Protein AF-A0A2G6C8Z7-F1 (afdb_monomer_lite)

Sequence (175 aa):
MLIAITSAIFLSYEQLPNINRTISITPLDKKPVVLNYLRKVSIPDWMNIKLDGNVNQHRWLTDSDGAFYGNNQNGTLTTTIATFGQGIETSYKTGPEYGRARVKIDNQEMIINLSQPLAKEELAYLWPSPDMLIFKHYSAWKWPVKLLIYFSIIFLCLLWFTRKRAVTTLGYTKL

Secondary structure (DSSP, 8-state):
-HHHHHHHHHT-------EEEEEEEEE-SSS-EEEEEEEETTS-GGG--SB-SEEE-TT-EE-TTS-EEE-TTS--EEEEEEESS--EEEEEE-STT--EEEEEETTEEEEEE---SS--EEEEEEPPPHHHHHHHHHHHTHHHHHHHHHHHHHHHHHHHHHHHHHHHHGGGS--

Structure (mmCIF, N/CA/C/O backbone):
data_AF-A0A2G6C8Z7-F1
#
_entry.id   AF-A0A2G6C8Z7-F1
#
loop_
_atom_site.group_PDB
_atom_site.id
_atom_site.type_symbol
_atom_site.label_atom_id
_atom_site.label_alt_id
_atom_site.label_comp_id
_atom_site.label_asym_id
_atom_site.label_entity_id
_atom_site.label_seq_id
_atom_site.pdbx_PDB_ins_code
_atom_site.Cartn_x
_atom_site.Cartn_y
_atom_site.Cartn_z
_atom_site.occupancy
_atom_site.B_iso_or_equiv
_atom_site.auth_seq_id
_atom_site.auth_comp_id
_atom_site.auth_asym_id
_atom_site.auth_atom_id
_atom_site.pdbx_PDB_model_num
ATOM 1 N N . MET A 1 1 ? 26.155 18.900 -42.111 1.00 42.19 1 MET A N 1
ATOM 2 C CA . MET A 1 1 ? 26.302 17.593 -41.424 1.00 42.19 1 MET A CA 1
ATOM 3 C C . MET A 1 1 ? 26.320 17.716 -39.897 1.00 42.19 1 MET A C 1
ATOM 5 O O . MET A 1 1 ? 25.680 16.904 -39.250 1.00 42.19 1 MET A O 1
ATOM 9 N N . LEU A 1 2 ? 26.961 18.742 -39.314 1.00 34.72 2 LEU A N 1
ATOM 10 C CA . LEU A 1 2 ? 27.020 18.957 -37.854 1.00 34.72 2 LEU A CA 1
ATOM 11 C C . LEU A 1 2 ? 25.648 19.227 -37.187 1.00 34.72 2 LEU A C 1
ATOM 13 O O . LEU A 1 2 ? 25.420 18.813 -36.060 1.00 34.72 2 LEU A O 1
ATOM 17 N N . ILE A 1 3 ? 24.718 19.864 -37.910 1.00 41.97 3 ILE A N 1
ATOM 18 C CA . ILE A 1 3 ? 23.381 20.240 -37.405 1.00 41.97 3 ILE A CA 1
ATOM 19 C C . ILE A 1 3 ? 22.459 19.017 -37.228 1.00 41.97 3 ILE A C 1
ATOM 21 O O . ILE A 1 3 ? 21.608 19.011 -36.352 1.00 41.97 3 ILE A O 1
ATOM 25 N N . ALA A 1 4 ? 22.660 17.949 -38.008 1.00 44.47 4 ALA A N 1
ATOM 26 C CA . ALA A 1 4 ? 21.862 16.725 -37.890 1.00 44.47 4 ALA A CA 1
ATOM 27 C C . ALA A 1 4 ? 22.229 15.901 -36.639 1.00 44.47 4 ALA A C 1
ATOM 29 O O . ALA A 1 4 ? 21.393 15.180 -36.096 1.00 44.47 4 ALA A O 1
ATOM 30 N N . ILE A 1 5 ? 23.475 16.027 -36.168 1.00 46.94 5 ILE A N 1
ATOM 31 C CA . ILE A 1 5 ? 23.986 15.299 -35.000 1.00 46.94 5 ILE A CA 1
ATOM 32 C C . ILE A 1 5 ? 23.500 15.969 -33.707 1.00 46.94 5 ILE A C 1
ATOM 34 O O . ILE A 1 5 ? 23.126 15.275 -32.767 1.00 46.94 5 ILE A O 1
ATOM 38 N N . THR A 1 6 ? 23.405 17.303 -33.665 1.00 43.06 6 THR A N 1
ATOM 39 C CA . THR A 1 6 ? 22.893 18.021 -32.486 1.00 43.06 6 THR A CA 1
ATOM 40 C C . THR A 1 6 ? 21.388 17.829 -32.288 1.00 43.06 6 THR A C 1
ATOM 42 O O . THR A 1 6 ? 20.948 17.650 -31.154 1.00 43.06 6 THR A O 1
ATOM 45 N N . SER A 1 7 ? 20.593 17.757 -33.362 1.00 42.94 7 SER A N 1
ATOM 46 C CA . SER A 1 7 ? 19.153 17.462 -33.269 1.00 42.94 7 SER A CA 1
ATOM 47 C C . SER A 1 7 ? 18.843 16.023 -32.835 1.00 42.94 7 SER A C 1
ATOM 49 O O . SER A 1 7 ? 17.833 15.793 -32.175 1.00 42.94 7 SER A O 1
ATOM 51 N N . ALA A 1 8 ? 19.715 15.055 -33.144 1.00 42.81 8 ALA A N 1
ATOM 52 C CA . ALA A 1 8 ? 19.554 13.668 -32.694 1.00 42.81 8 ALA A CA 1
ATOM 53 C C . ALA A 1 8 ? 19.852 13.492 -31.189 1.00 42.81 8 ALA A C 1
ATOM 55 O O . ALA A 1 8 ? 19.234 12.658 -30.526 1.00 42.81 8 ALA A O 1
ATOM 56 N N . ILE A 1 9 ? 20.754 14.311 -30.633 1.00 43.56 9 ILE A N 1
ATOM 57 C CA . ILE A 1 9 ? 21.093 14.301 -29.201 1.00 43.56 9 ILE A CA 1
ATOM 58 C C . ILE A 1 9 ? 19.969 14.943 -28.366 1.00 43.56 9 ILE A C 1
ATOM 60 O O . ILE A 1 9 ? 19.646 14.440 -27.295 1.00 43.56 9 ILE A O 1
ATOM 64 N N . PHE A 1 10 ? 19.306 15.991 -28.873 1.00 38.62 10 PHE A N 1
ATOM 65 C CA . PHE A 1 10 ? 18.198 16.659 -28.167 1.00 38.62 10 PHE A CA 1
ATOM 66 C C . PHE A 1 10 ? 16.872 15.879 -28.166 1.00 38.62 10 PHE A C 1
ATOM 68 O O . PHE A 1 10 ? 16.052 16.078 -27.273 1.00 38.62 10 PHE A O 1
ATOM 75 N N . LEU A 1 11 ? 16.653 14.982 -29.132 1.00 39.91 11 LEU A N 1
ATOM 76 C CA . LEU A 1 11 ? 15.448 14.139 -29.195 1.00 39.91 11 LEU A CA 1
ATOM 77 C C . LEU A 1 11 ? 15.538 12.874 -28.332 1.00 39.91 11 LEU A C 1
ATOM 79 O O . LEU A 1 11 ? 14.545 12.171 -28.170 1.00 39.91 11 LEU A O 1
ATOM 83 N N . SER A 1 12 ? 16.704 12.612 -27.742 1.00 43.34 12 SER A N 1
ATOM 84 C CA . SER A 1 1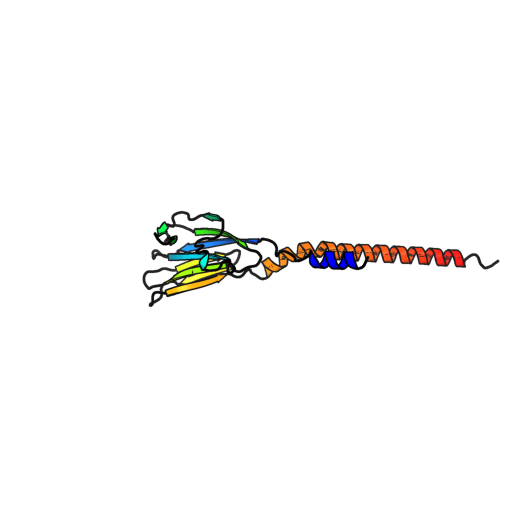2 ? 16.920 11.501 -26.815 1.00 43.34 12 SER A CA 1
ATOM 85 C C . SER A 1 12 ? 16.858 11.989 -25.367 1.00 43.34 12 SER A C 1
ATOM 87 O O . SER A 1 12 ? 17.707 11.640 -24.552 1.00 43.34 12 SER A O 1
ATOM 89 N N . TYR A 1 13 ? 15.851 12.797 -25.018 1.00 42.81 13 TYR A N 1
ATOM 90 C CA . TYR A 1 13 ? 15.357 12.751 -23.642 1.00 42.81 13 TYR A CA 1
ATOM 91 C C . TYR A 1 13 ? 14.808 11.332 -23.493 1.00 42.81 13 TYR A C 1
ATOM 93 O O . TYR A 1 13 ? 13.686 11.062 -23.922 1.00 42.81 13 TYR A O 1
ATOM 101 N N . GLU A 1 14 ? 15.643 10.398 -23.024 1.00 48.81 14 GLU A N 1
ATOM 102 C CA . GLU A 1 14 ? 15.217 9.047 -22.674 1.00 48.81 14 GLU A CA 1
ATOM 103 C C . GLU A 1 14 ? 14.045 9.212 -21.709 1.00 48.81 14 GLU A C 1
ATOM 105 O O . GLU A 1 14 ? 14.220 9.505 -20.526 1.00 48.81 14 GLU A O 1
ATOM 110 N N . GLN A 1 15 ? 12.822 9.112 -22.235 1.00 54.41 15 GLN A N 1
ATOM 111 C CA . GLN A 1 15 ? 11.642 8.992 -21.406 1.00 54.41 15 GLN A CA 1
ATOM 112 C C . GLN A 1 15 ? 11.897 7.749 -20.575 1.00 54.41 15 GLN A C 1
ATOM 114 O O . GLN A 1 15 ? 11.962 6.644 -21.122 1.00 54.41 15 GLN A O 1
ATOM 119 N N . LEU A 1 16 ? 12.112 7.957 -19.271 1.00 59.50 16 LEU A N 1
ATOM 120 C CA . LEU A 1 16 ? 12.269 6.865 -18.325 1.00 59.50 16 LEU A CA 1
ATOM 121 C C . LEU A 1 16 ? 11.154 5.871 -18.630 1.00 59.50 16 LEU A C 1
ATOM 123 O O . LEU A 1 16 ? 9.999 6.279 -18.759 1.00 59.50 16 LEU A O 1
ATOM 127 N N . PRO A 1 17 ? 11.471 4.597 -18.863 1.00 66.00 17 PRO A N 1
ATOM 128 C CA . PRO A 1 17 ? 10.480 3.679 -19.376 1.00 66.00 17 PRO A CA 1
ATOM 129 C C . PRO A 1 17 ? 9.343 3.541 -18.363 1.00 66.00 17 PRO A C 1
ATOM 131 O O . PRO A 1 17 ? 9.591 3.429 -17.166 1.00 66.00 17 PRO A O 1
ATOM 134 N N . ASN A 1 18 ? 8.095 3.506 -18.835 1.00 77.12 18 ASN A N 1
ATOM 135 C CA . ASN A 1 18 ? 6.955 3.274 -17.950 1.00 77.12 18 ASN A CA 1
ATOM 136 C C . ASN A 1 18 ? 7.077 1.884 -17.296 1.00 77.12 18 ASN A C 1
ATOM 138 O O . ASN A 1 18 ? 7.224 0.880 -18.002 1.00 77.12 18 ASN A O 1
ATOM 142 N N . ILE A 1 19 ? 7.062 1.816 -15.969 1.00 82.12 19 ILE A N 1
ATOM 143 C CA . ILE A 1 19 ? 7.145 0.600 -15.159 1.00 82.12 19 ILE A CA 1
ATOM 144 C C . ILE A 1 19 ? 5.826 0.472 -14.403 1.00 82.12 19 ILE A C 1
ATOM 146 O O . ILE A 1 19 ? 5.508 1.288 -13.542 1.00 82.12 19 ILE A O 1
ATOM 150 N N . ASN A 1 20 ? 5.065 -0.576 -14.703 1.00 87.38 20 ASN A N 1
ATOM 151 C CA . ASN A 1 20 ? 3.871 -0.903 -13.935 1.00 87.38 20 ASN A CA 1
ATOM 152 C C . ASN A 1 20 ? 4.300 -1.577 -12.632 1.00 87.38 20 ASN A C 1
ATOM 154 O O . ASN A 1 20 ? 4.843 -2.682 -12.661 1.00 87.38 20 ASN A O 1
ATOM 158 N N . ARG A 1 21 ? 4.058 -0.910 -11.505 1.00 88.25 21 ARG A N 1
ATOM 159 C CA . ARG A 1 21 ? 4.365 -1.407 -10.162 1.00 88.25 21 ARG A CA 1
ATOM 160 C C . ARG A 1 21 ? 3.079 -1.819 -9.476 1.00 88.25 21 ARG A C 1
ATOM 162 O O . ARG A 1 21 ? 2.117 -1.051 -9.452 1.00 88.25 21 ARG A O 1
ATOM 169 N N . THR A 1 22 ? 3.061 -3.031 -8.935 1.00 91.00 22 THR A N 1
ATOM 170 C CA . THR A 1 22 ? 1.889 -3.556 -8.225 1.00 91.00 22 THR A CA 1
ATOM 171 C C . THR A 1 22 ? 2.113 -3.420 -6.729 1.00 91.00 22 THR A C 1
ATOM 173 O O . THR A 1 22 ? 3.096 -3.942 -6.202 1.00 91.00 22 THR A O 1
ATOM 176 N N . ILE A 1 23 ? 1.200 -2.723 -6.058 1.00 92.88 23 ILE A N 1
ATOM 177 C CA . ILE A 1 23 ? 1.191 -2.536 -4.609 1.00 92.88 23 ILE A CA 1
ATOM 178 C C . ILE A 1 23 ? 0.013 -3.302 -4.035 1.00 92.88 23 ILE A C 1
ATOM 180 O O . ILE A 1 23 ? -1.111 -3.175 -4.514 1.00 92.88 23 ILE A O 1
ATOM 184 N N . SER A 1 24 ? 0.272 -4.067 -2.984 1.00 94.31 24 SER A N 1
ATOM 185 C CA . SER A 1 24 ? -0.726 -4.826 -2.246 1.00 94.31 24 SER A CA 1
ATOM 186 C C . SER A 1 24 ? -0.689 -4.429 -0.777 1.00 94.31 24 SER A C 1
ATOM 188 O O . SER A 1 24 ? 0.343 -4.558 -0.123 1.00 94.31 24 SER A O 1
ATOM 190 N N . ILE A 1 25 ? -1.822 -3.985 -0.246 1.00 95.12 25 ILE A N 1
ATOM 191 C CA . ILE A 1 25 ? -2.011 -3.627 1.158 1.00 95.12 25 ILE A CA 1
ATOM 192 C C . ILE A 1 25 ? -2.947 -4.654 1.786 1.00 95.12 25 ILE A C 1
ATOM 194 O O . ILE A 1 25 ? -4.091 -4.823 1.366 1.00 95.12 25 ILE A O 1
ATOM 198 N N . THR A 1 26 ? -2.452 -5.364 2.793 1.00 95.44 26 THR A N 1
ATOM 199 C CA . THR A 1 26 ? -3.189 -6.414 3.503 1.00 95.44 26 THR A CA 1
ATOM 200 C C . THR A 1 26 ? -3.247 -6.075 4.989 1.00 95.44 26 THR A C 1
ATOM 202 O O . THR A 1 26 ? -2.193 -6.032 5.629 1.00 95.44 26 THR A O 1
ATOM 205 N N . PRO A 1 27 ? -4.432 -5.855 5.577 1.00 95.44 27 PRO A N 1
ATOM 206 C CA . PRO A 1 27 ? -4.552 -5.679 7.015 1.00 95.44 27 PRO A CA 1
ATOM 207 C C . PRO A 1 27 ? -4.252 -7.013 7.704 1.00 95.44 27 PRO A C 1
ATOM 209 O O . PRO A 1 27 ? -4.734 -8.064 7.277 1.00 95.44 27 PRO A O 1
ATOM 212 N N . LEU A 1 28 ? -3.436 -6.989 8.754 1.00 96.00 28 LEU A N 1
ATOM 213 C CA . LEU A 1 28 ? -3.002 -8.210 9.444 1.00 96.00 28 LEU A CA 1
ATOM 214 C C . LEU A 1 28 ? -3.884 -8.550 10.646 1.00 96.00 28 LEU A C 1
ATOM 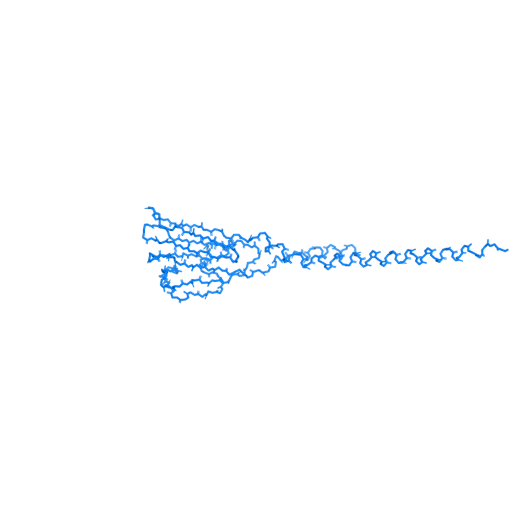216 O O . LEU A 1 28 ? -4.050 -9.719 10.995 1.00 96.00 28 LEU A O 1
ATOM 220 N N . ASP A 1 29 ? -4.471 -7.530 11.265 1.00 93.38 29 ASP A N 1
ATOM 221 C CA . ASP A 1 29 ? -5.199 -7.651 12.521 1.00 93.38 29 ASP A CA 1
ATOM 222 C C . ASP A 1 29 ? -6.714 -7.463 12.318 1.00 93.38 29 ASP A C 1
ATOM 224 O O . ASP A 1 29 ? -7.184 -7.030 11.264 1.00 93.38 29 ASP A O 1
ATOM 228 N N . LYS A 1 30 ? -7.499 -7.781 13.356 1.00 93.81 30 LYS A N 1
ATOM 229 C CA . LYS A 1 30 ? -8.943 -7.477 13.384 1.00 93.81 30 LYS A CA 1
ATOM 230 C C . LYS A 1 30 ? -9.224 -5.976 13.502 1.00 93.81 30 LYS A C 1
ATOM 232 O O . LYS A 1 30 ? -10.316 -5.532 13.160 1.00 93.81 30 LYS A O 1
ATOM 237 N N . LYS A 1 31 ? -8.257 -5.214 14.022 1.00 95.25 31 LYS A N 1
ATOM 238 C CA . LYS A 1 31 ? -8.329 -3.754 14.086 1.00 95.25 31 LYS A CA 1
ATOM 239 C C . LYS A 1 31 ? -8.337 -3.168 12.667 1.00 95.25 31 LYS A C 1
ATOM 241 O O . LYS A 1 31 ? -7.647 -3.711 11.800 1.00 95.25 31 LYS A O 1
ATOM 246 N N . PRO A 1 32 ? -9.092 -2.086 12.423 1.00 93.94 32 PRO A N 1
ATOM 247 C CA . PRO A 1 32 ? -9.151 -1.460 11.113 1.00 93.94 32 PRO A CA 1
ATOM 248 C C . PRO A 1 32 ? -7.794 -0.884 10.693 1.00 93.94 32 PRO A C 1
ATOM 250 O O . PRO A 1 32 ? -6.968 -0.486 11.514 1.00 93.94 32 PRO A O 1
ATOM 253 N N . VAL A 1 33 ? -7.597 -0.814 9.386 1.00 95.62 33 VAL A N 1
ATOM 254 C CA . VAL A 1 33 ? -6.546 -0.066 8.700 1.00 95.62 33 VAL A CA 1
ATOM 255 C C . VAL A 1 33 ? -7.255 0.951 7.822 1.00 95.62 33 VAL A C 1
ATOM 257 O O . VAL A 1 33 ? -8.159 0.570 7.081 1.00 95.62 33 VAL A O 1
ATOM 260 N N . VAL A 1 34 ? -6.849 2.219 7.899 1.00 94.88 34 VAL A N 1
ATOM 261 C CA . VAL A 1 34 ? -7.391 3.294 7.058 1.00 94.88 34 VAL A CA 1
ATOM 262 C C . VAL A 1 34 ? -6.274 3.865 6.198 1.00 94.88 34 VAL A C 1
ATOM 264 O O . VAL A 1 34 ? -5.280 4.372 6.714 1.00 94.88 34 VAL A O 1
ATOM 267 N N . LEU A 1 35 ? -6.454 3.771 4.887 1.00 94.44 35 LEU A N 1
ATOM 268 C CA . LEU A 1 35 ? -5.601 4.324 3.849 1.00 94.44 35 LEU A CA 1
ATOM 269 C C . LEU A 1 35 ? -6.253 5.601 3.309 1.00 94.44 35 LEU A C 1
ATOM 271 O O . LEU A 1 35 ? -7.310 5.552 2.680 1.00 94.44 35 LEU A O 1
ATOM 275 N N . ASN A 1 36 ? -5.606 6.740 3.527 1.00 93.25 36 ASN A N 1
ATOM 276 C CA . ASN A 1 36 ? -6.061 8.028 3.016 1.00 93.25 36 ASN A CA 1
ATOM 277 C C . ASN A 1 36 ? -5.763 8.162 1.525 1.00 93.25 36 ASN A C 1
ATOM 279 O O . ASN A 1 36 ? -6.631 8.576 0.761 1.00 93.25 36 ASN A O 1
ATOM 283 N N . TYR A 1 37 ? -4.540 7.826 1.110 1.00 92.50 37 TYR A N 1
ATOM 284 C CA . TYR A 1 37 ? -4.182 7.823 -0.300 1.00 92.50 37 TYR A CA 1
ATOM 285 C C . TYR A 1 37 ? -3.021 6.885 -0.633 1.00 92.50 37 TYR A C 1
ATOM 287 O O . TYR A 1 37 ? -2.194 6.558 0.219 1.00 92.50 37 TYR A O 1
ATOM 295 N N . LEU A 1 38 ? -2.952 6.487 -1.901 1.00 92.12 38 LEU A N 1
ATOM 296 C CA . LEU A 1 38 ? -1.869 5.752 -2.535 1.00 92.12 38 LEU A CA 1
ATOM 297 C C . LEU A 1 38 ? -1.691 6.300 -3.954 1.00 92.12 38 LEU A C 1
ATOM 299 O O . LEU A 1 38 ? -2.572 6.154 -4.803 1.00 92.12 38 LEU A O 1
ATOM 303 N N . ARG A 1 39 ? -0.550 6.941 -4.211 1.00 91.56 39 ARG A N 1
ATOM 304 C CA . ARG A 1 39 ? -0.296 7.660 -5.470 1.00 91.56 39 ARG A CA 1
ATOM 305 C C . ARG A 1 39 ? 1.191 7.756 -5.797 1.00 91.56 39 ARG A C 1
ATOM 307 O O . ARG A 1 39 ? 2.041 7.511 -4.946 1.00 91.56 39 ARG A O 1
ATOM 314 N N . LYS A 1 40 ? 1.535 8.149 -7.025 1.00 90.44 40 LYS A N 1
ATOM 315 C CA . LYS A 1 40 ? 2.912 8.558 -7.358 1.00 90.44 40 LYS A CA 1
ATOM 316 C C . LYS A 1 40 ? 3.338 9.779 -6.540 1.00 90.44 40 LYS A C 1
ATOM 318 O O . LYS A 1 40 ? 2.565 10.720 -6.407 1.00 90.44 40 LYS A O 1
ATOM 323 N N . VAL A 1 41 ? 4.607 9.827 -6.132 1.00 87.50 41 VAL A N 1
ATOM 324 C CA . VAL A 1 41 ? 5.206 10.994 -5.442 1.00 87.50 41 VAL A CA 1
ATOM 325 C C . VAL A 1 41 ? 5.148 12.276 -6.291 1.00 87.50 41 VAL A C 1
ATOM 327 O O . VAL A 1 41 ? 5.158 13.380 -5.764 1.00 87.50 41 VAL A O 1
ATOM 330 N N . SER A 1 42 ? 5.072 12.153 -7.618 1.00 85.31 42 SER A N 1
ATOM 331 C CA . SER A 1 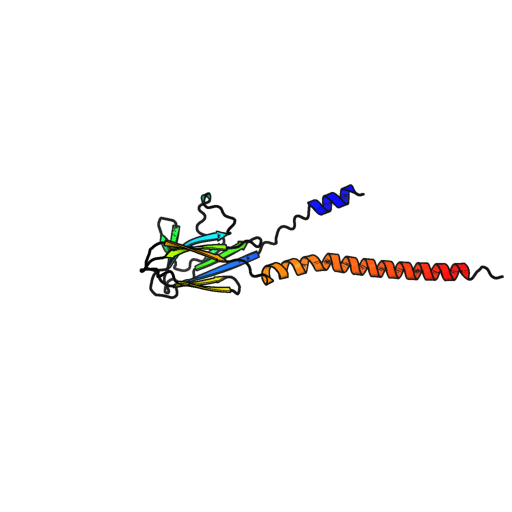42 ? 4.968 13.297 -8.533 1.00 85.31 42 SER A CA 1
ATOM 332 C C . SER A 1 42 ? 3.582 13.943 -8.588 1.00 85.31 42 SER A C 1
ATOM 334 O O . SER A 1 42 ? 3.437 14.979 -9.233 1.00 85.31 42 SER A O 1
ATOM 336 N N . ILE A 1 43 ? 2.564 13.338 -7.967 1.00 85.25 43 ILE A N 1
ATOM 337 C CA . ILE A 1 43 ? 1.204 13.876 -7.940 1.00 85.25 43 ILE A CA 1
ATOM 338 C C . ILE A 1 43 ? 1.101 14.888 -6.790 1.00 85.25 43 ILE A C 1
ATOM 340 O O . ILE A 1 43 ? 1.085 14.472 -5.633 1.00 85.25 43 ILE A O 1
ATOM 344 N N . PRO A 1 44 ? 1.005 16.202 -7.067 1.00 82.56 44 PRO A N 1
ATOM 345 C CA . PRO A 1 44 ? 0.767 17.207 -6.038 1.00 82.56 44 PRO A CA 1
ATOM 346 C C . PRO A 1 44 ? -0.586 17.060 -5.328 1.00 82.56 44 PRO A C 1
ATOM 348 O O . PRO A 1 44 ? -1.579 16.619 -5.910 1.00 82.56 44 PRO A O 1
ATOM 351 N N . ASP A 1 45 ? -0.637 17.541 -4.083 1.00 82.50 45 ASP A N 1
ATOM 352 C CA . ASP A 1 45 ? -1.800 17.441 -3.191 1.00 82.50 45 ASP A CA 1
ATOM 353 C C . ASP A 1 45 ? -3.086 18.057 -3.732 1.00 82.50 45 ASP A C 1
ATOM 355 O O . ASP A 1 45 ? -4.165 17.498 -3.536 1.00 82.50 45 ASP A O 1
ATOM 359 N N . TRP A 1 46 ? -2.989 19.168 -4.464 1.00 82.38 46 TRP A N 1
ATOM 360 C CA . TRP A 1 46 ? -4.156 19.872 -5.003 1.00 82.38 46 TRP A CA 1
ATOM 361 C C . TRP A 1 46 ? -4.938 19.057 -6.042 1.00 82.38 46 TRP A C 1
ATOM 363 O O . TRP A 1 46 ? -6.099 19.368 -6.297 1.00 82.38 46 TRP A O 1
ATOM 373 N N . MET A 1 47 ? -4.350 18.000 -6.620 1.00 85.56 47 MET A N 1
ATOM 374 C CA . MET A 1 47 ? -5.083 17.086 -7.504 1.00 85.56 47 MET A CA 1
ATOM 375 C C . MET A 1 47 ? -6.023 16.140 -6.746 1.00 85.56 47 MET A C 1
ATOM 377 O O . MET A 1 47 ? -6.849 15.487 -7.377 1.00 85.56 47 MET A O 1
ATOM 381 N N . ASN A 1 48 ? -5.903 16.050 -5.414 1.00 83.25 48 ASN A N 1
ATOM 382 C CA . ASN A 1 48 ? -6.755 15.242 -4.535 1.00 83.25 48 ASN A CA 1
ATOM 383 C C . ASN A 1 48 ? -6.943 13.779 -4.999 1.00 83.25 48 ASN A C 1
ATOM 385 O O . ASN A 1 48 ? -7.989 13.164 -4.786 1.00 83.25 48 ASN A O 1
ATOM 389 N N . ILE A 1 49 ? -5.923 13.205 -5.645 1.00 84.69 49 ILE A N 1
ATOM 390 C CA . ILE A 1 49 ? -5.944 11.806 -6.080 1.00 84.69 49 ILE A CA 1
ATOM 391 C C . ILE A 1 49 ? -5.737 10.923 -4.850 1.00 84.69 49 ILE A C 1
ATOM 393 O O . ILE A 1 49 ? -4.651 10.905 -4.269 1.00 84.69 49 ILE A O 1
ATOM 397 N N . LYS A 1 50 ? -6.792 10.197 -4.462 1.00 87.12 50 LYS A N 1
ATOM 398 C CA . LYS A 1 50 ? -6.766 9.250 -3.338 1.00 87.12 50 LYS A CA 1
ATOM 399 C C . LYS A 1 50 ? -6.156 7.916 -3.743 1.00 87.12 50 LYS A C 1
ATOM 401 O O . LYS A 1 50 ? -5.247 7.445 -3.081 1.00 87.12 50 LYS A O 1
ATOM 406 N N . LEU A 1 51 ? -6.597 7.319 -4.845 1.00 87.75 51 LEU A N 1
ATOM 407 C CA . LEU A 1 51 ? -5.971 6.120 -5.397 1.00 87.75 51 LEU A CA 1
ATOM 408 C C . LEU A 1 51 ? -5.587 6.362 -6.846 1.00 87.75 51 LEU A C 1
ATOM 410 O O . LEU A 1 51 ? -6.420 6.736 -7.667 1.00 87.75 51 LEU A O 1
ATOM 414 N N . ASP A 1 52 ? -4.319 6.129 -7.137 1.00 87.19 52 ASP A N 1
ATOM 415 C CA . ASP A 1 52 ? -3.780 6.149 -8.485 1.00 87.19 52 ASP A CA 1
ATOM 416 C C . ASP A 1 52 ? -3.705 4.723 -9.050 1.00 87.19 52 ASP A C 1
ATOM 418 O O . ASP A 1 52 ? -3.535 3.743 -8.312 1.00 87.19 52 ASP A O 1
ATOM 422 N N . GLY A 1 53 ? -3.798 4.616 -10.373 1.00 87.50 53 GLY A N 1
ATOM 423 C CA . GLY A 1 53 ? -3.710 3.353 -11.100 1.00 87.50 53 GLY A CA 1
ATOM 424 C C . GLY A 1 53 ? -4.996 2.523 -11.144 1.00 87.50 53 GLY A C 1
ATOM 425 O O . GLY A 1 53 ? -6.099 2.998 -10.884 1.00 87.50 53 GLY A O 1
ATOM 426 N N . ASN A 1 54 ? -4.843 1.259 -11.545 1.00 89.25 54 ASN A N 1
ATOM 427 C CA . ASN A 1 54 ? -5.948 0.304 -11.627 1.00 89.25 54 ASN A CA 1
ATOM 428 C C . ASN A 1 54 ? -6.101 -0.435 -10.293 1.00 89.25 54 ASN A C 1
ATOM 430 O O . ASN A 1 54 ? -5.205 -1.189 -9.902 1.00 89.25 54 ASN A O 1
ATOM 434 N N . VAL A 1 55 ? -7.229 -0.216 -9.618 1.00 89.38 55 VAL A N 1
ATOM 435 C CA . VAL A 1 55 ? -7.484 -0.662 -8.246 1.00 89.38 55 VAL A CA 1
ATOM 436 C C . VAL A 1 55 ? -8.391 -1.889 -8.222 1.00 89.38 55 VAL A C 1
ATOM 438 O O . VAL A 1 55 ? -9.486 -1.895 -8.778 1.00 89.38 55 VAL A O 1
ATOM 441 N N . ASN A 1 56 ? -7.974 -2.899 -7.466 1.00 91.56 56 ASN A N 1
ATOM 442 C CA . ASN A 1 56 ? -8.811 -3.985 -6.987 1.00 91.56 56 ASN A CA 1
ATOM 443 C C . ASN A 1 56 ? -8.940 -3.886 -5.463 1.00 91.56 56 ASN A C 1
ATOM 445 O O . ASN A 1 56 ? -8.034 -4.259 -4.716 1.00 91.56 56 ASN A O 1
ATOM 449 N N . GLN A 1 57 ? -10.082 -3.372 -5.013 1.00 88.31 57 GLN A N 1
ATOM 450 C CA . GLN A 1 57 ? -10.357 -3.105 -3.600 1.00 88.31 57 GLN A CA 1
ATOM 451 C C . GLN A 1 57 ? -10.906 -4.303 -2.818 1.00 88.31 57 GLN A C 1
ATOM 453 O O . GLN A 1 57 ? -11.034 -4.234 -1.600 1.00 88.31 57 GLN A O 1
ATOM 458 N N . HIS A 1 58 ? -11.205 -5.421 -3.481 1.00 87.88 58 HIS A N 1
ATOM 459 C CA . HIS A 1 58 ? -11.809 -6.594 -2.851 1.00 87.88 58 HIS A CA 1
ATOM 460 C C . HIS A 1 58 ? -13.050 -6.229 -2.006 1.00 87.88 58 HIS A C 1
ATOM 462 O O . HIS A 1 58 ? -14.047 -5.780 -2.566 1.00 87.88 58 HIS A O 1
ATOM 468 N N . ARG A 1 59 ? -13.006 -6.405 -0.677 1.00 91.19 59 ARG A N 1
ATOM 469 C CA . ARG A 1 59 ? -14.083 -6.020 0.254 1.00 91.19 59 ARG A CA 1
ATOM 470 C C . ARG A 1 59 ? -13.736 -4.791 1.095 1.00 91.19 59 ARG A C 1
ATOM 472 O O . ARG A 1 59 ? -14.376 -4.574 2.121 1.00 91.19 59 ARG A O 1
ATOM 479 N N . TRP A 1 60 ? -12.699 -4.042 0.735 1.00 93.44 60 TRP A N 1
ATOM 480 C CA . TRP A 1 60 ? -12.412 -2.771 1.389 1.00 93.44 60 TRP A CA 1
ATOM 481 C C . TRP A 1 60 ? -13.558 -1.797 1.142 1.00 93.44 60 TRP A C 1
ATOM 483 O O . TRP A 1 60 ? -14.183 -1.803 0.080 1.00 93.44 60 TRP A O 1
ATOM 493 N N . LEU A 1 61 ? -13.837 -0.992 2.154 1.00 92.19 61 LEU A N 1
ATOM 494 C CA . LEU A 1 61 ? -14.892 0.004 2.127 1.00 92.19 61 LEU A CA 1
ATOM 495 C C . LEU A 1 61 ? -14.273 1.385 1.924 1.00 92.19 61 LEU A C 1
ATOM 497 O O . LEU A 1 61 ? -13.098 1.600 2.223 1.00 92.19 61 LEU A O 1
ATOM 501 N N . THR A 1 62 ? -15.073 2.314 1.418 1.00 91.62 62 THR A N 1
ATOM 502 C CA . THR A 1 62 ? -14.669 3.703 1.202 1.00 91.62 62 THR A CA 1
ATOM 503 C C . THR A 1 62 ? -15.551 4.606 2.052 1.00 91.62 62 THR A C 1
ATOM 505 O O . THR A 1 62 ? -16.767 4.420 2.093 1.00 91.62 62 THR A O 1
ATOM 508 N N . ASP A 1 63 ? -14.935 5.540 2.768 1.00 88.56 63 ASP A N 1
ATOM 509 C CA . ASP A 1 63 ? -15.626 6.539 3.586 1.00 88.56 63 ASP A CA 1
ATOM 510 C C . ASP A 1 63 ? -16.105 7.736 2.737 1.00 88.56 63 ASP A C 1
ATOM 512 O O . ASP A 1 63 ? -15.730 7.860 1.566 1.00 88.56 63 ASP A O 1
ATOM 516 N N . SER A 1 64 ? -16.895 8.646 3.316 1.00 84.69 64 SER A N 1
ATOM 517 C CA . SER A 1 64 ? -17.382 9.867 2.650 1.00 84.69 64 SER A CA 1
ATOM 518 C C . SER A 1 64 ? -16.257 10.742 2.097 1.00 84.69 64 SER A C 1
ATOM 520 O O . SER A 1 64 ? -16.425 11.390 1.067 1.00 84.69 64 SER A O 1
ATOM 522 N N . ASP A 1 65 ? -15.095 10.712 2.749 1.00 82.75 65 ASP A N 1
ATOM 523 C CA . ASP A 1 65 ? -13.909 11.487 2.369 1.00 82.75 65 ASP A CA 1
ATOM 524 C C . ASP A 1 65 ? -13.038 10.778 1.311 1.00 82.75 65 ASP A C 1
ATOM 526 O O . ASP A 1 65 ? -11.957 11.258 0.946 1.00 82.75 65 ASP A O 1
ATOM 530 N N . GLY A 1 66 ? -13.474 9.609 0.827 1.00 84.25 66 GLY A N 1
ATOM 531 C CA . GLY A 1 66 ? -12.741 8.803 -0.150 1.00 84.25 66 GLY A CA 1
ATOM 532 C C . GLY A 1 66 ? -11.587 7.985 0.439 1.00 84.25 66 GLY A C 1
ATOM 533 O O . GLY A 1 66 ? -10.795 7.430 -0.320 1.00 84.25 66 GLY A O 1
ATOM 534 N N . ALA A 1 67 ? -11.469 7.912 1.769 1.00 89.81 67 ALA A N 1
ATOM 535 C CA . ALA A 1 67 ? -10.487 7.069 2.446 1.00 89.81 67 ALA A CA 1
ATOM 536 C C . ALA A 1 67 ? -10.921 5.598 2.420 1.00 89.81 67 ALA A C 1
ATOM 538 O O . ALA A 1 67 ? -12.099 5.283 2.586 1.00 89.81 67 ALA A O 1
ATOM 539 N N . PHE A 1 68 ? -9.966 4.692 2.243 1.00 92.75 68 PHE A N 1
ATOM 540 C CA . PHE A 1 68 ? -10.213 3.256 2.164 1.00 92.75 68 PHE A CA 1
ATOM 541 C C . PHE A 1 68 ? -9.974 2.616 3.517 1.00 92.75 68 PHE A C 1
ATOM 543 O O . PHE A 1 68 ? -8.926 2.829 4.118 1.00 92.75 68 PHE A O 1
ATOM 550 N N . TYR A 1 69 ? -10.904 1.792 3.981 1.00 93.31 69 TYR A N 1
ATOM 551 C CA . TYR A 1 69 ? -10.753 1.090 5.243 1.00 93.31 69 TYR A CA 1
ATOM 552 C C . TYR A 1 69 ? -11.083 -0.393 5.134 1.00 93.31 69 TYR A C 1
ATOM 554 O O . TYR A 1 69 ? -11.977 -0.823 4.403 1.00 93.31 69 TYR A O 1
ATOM 562 N N . GLY A 1 70 ? -10.324 -1.191 5.875 1.00 93.56 70 GLY A N 1
ATOM 563 C CA . GLY A 1 70 ?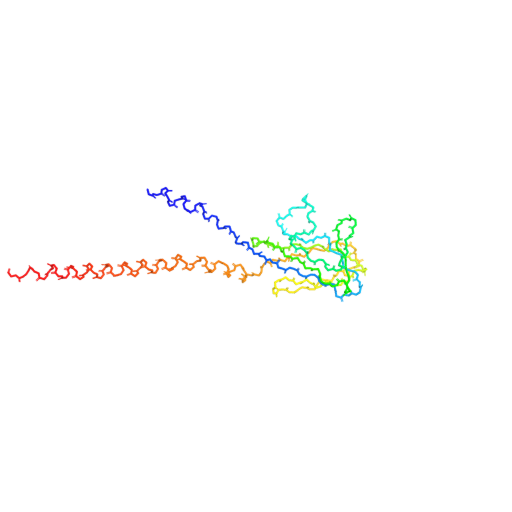 -10.471 -2.637 5.909 1.00 93.56 70 GLY A CA 1
ATOM 564 C C . GLY A 1 70 ? -9.739 -3.246 7.095 1.00 93.56 70 GLY A C 1
ATOM 565 O O . GLY A 1 70 ? -8.862 -2.634 7.698 1.00 93.56 70 GLY A O 1
ATOM 566 N N . ASN A 1 71 ? -10.105 -4.468 7.441 1.00 94.06 71 ASN A N 1
ATOM 567 C CA . ASN A 1 71 ? -9.425 -5.306 8.417 1.00 94.06 71 ASN A CA 1
ATOM 568 C C . ASN A 1 71 ? -9.046 -6.646 7.766 1.00 94.06 71 ASN A C 1
ATOM 570 O O . ASN A 1 71 ? -9.216 -6.847 6.560 1.00 94.06 71 ASN A O 1
ATOM 574 N N . ASN A 1 72 ? -8.513 -7.577 8.556 1.00 92.81 72 ASN A N 1
ATOM 575 C CA . ASN A 1 72 ? -8.049 -8.867 8.045 1.00 92.81 72 ASN A CA 1
ATOM 576 C C . ASN A 1 72 ? -9.134 -9.734 7.368 1.00 92.81 72 ASN A C 1
ATOM 578 O O . ASN A 1 72 ? -8.793 -10.691 6.676 1.00 92.81 72 ASN A O 1
ATOM 582 N N . GLN A 1 73 ? -10.422 -9.409 7.513 1.00 92.75 73 GLN A N 1
ATOM 583 C CA . GLN A 1 73 ? -11.532 -10.090 6.836 1.00 92.75 73 GLN A CA 1
ATOM 584 C C . GLN A 1 73 ? -11.850 -9.493 5.457 1.00 92.75 73 GLN A C 1
ATOM 586 O O . GLN A 1 73 ? -12.500 -10.150 4.639 1.00 92.75 73 GLN A O 1
ATOM 591 N N . ASN A 1 74 ? -11.407 -8.262 5.178 1.00 92.75 74 ASN A N 1
ATOM 592 C CA . ASN A 1 74 ? -11.695 -7.566 3.920 1.00 92.75 74 ASN A CA 1
ATOM 593 C C . ASN A 1 74 ? -10.768 -7.991 2.765 1.00 92.75 74 ASN A C 1
ATOM 595 O O . ASN A 1 74 ? -11.029 -7.657 1.607 1.00 92.75 74 ASN A O 1
ATOM 599 N N . GLY A 1 75 ? -9.712 -8.751 3.065 1.00 91.75 75 GLY A N 1
ATOM 600 C CA . GLY A 1 75 ? -8.719 -9.197 2.093 1.00 91.75 75 GLY A CA 1
ATOM 601 C C . GLY A 1 75 ? -7.708 -8.107 1.729 1.00 91.75 75 GLY A C 1
ATOM 602 O O . GLY A 1 75 ? -7.466 -7.166 2.485 1.00 91.75 75 GLY A O 1
ATOM 603 N N . THR A 1 76 ? -7.089 -8.253 0.560 1.00 93.81 76 THR A N 1
ATOM 604 C CA . THR A 1 76 ? -5.980 -7.404 0.111 1.00 93.81 76 THR A CA 1
ATOM 605 C C . THR A 1 76 ? -6.459 -6.353 -0.886 1.00 93.81 76 THR A C 1
ATOM 607 O O . THR A 1 76 ? -7.009 -6.697 -1.932 1.00 93.81 76 THR A O 1
ATOM 610 N N . LEU A 1 77 ? -6.181 -5.083 -0.595 1.00 94.00 77 LEU A N 1
ATOM 611 C CA . LEU A 1 77 ? -6.295 -3.987 -1.552 1.00 94.00 77 LEU A CA 1
ATOM 612 C C . LEU A 1 77 ? -5.083 -4.036 -2.479 1.00 94.00 77 LEU A C 1
ATOM 614 O O . LEU A 1 77 ? -3.949 -3.969 -2.013 1.00 94.00 77 LEU A O 1
ATOM 618 N N . THR A 1 78 ? -5.304 -4.164 -3.782 1.00 93.69 78 THR A N 1
ATOM 619 C CA . THR A 1 78 ? -4.221 -4.189 -4.773 1.00 93.69 78 THR A CA 1
ATOM 620 C C . THR A 1 78 ? -4.398 -3.053 -5.761 1.00 93.69 78 THR A C 1
ATOM 622 O O . THR A 1 78 ? -5.499 -2.839 -6.253 1.00 93.69 78 THR A O 1
ATOM 625 N N . THR A 1 79 ? -3.327 -2.342 -6.090 1.00 92.50 79 THR A N 1
ATOM 626 C CA . THR A 1 79 ? -3.325 -1.354 -7.172 1.00 92.50 79 THR A CA 1
ATOM 627 C C . THR A 1 79 ? -2.107 -1.529 -8.061 1.00 92.50 79 THR A C 1
ATOM 629 O O . THR A 1 79 ? -1.028 -1.896 -7.594 1.00 92.50 79 THR A O 1
ATOM 632 N N . THR A 1 80 ? -2.284 -1.291 -9.357 1.00 92.25 80 THR A N 1
ATOM 633 C CA . THR A 1 80 ? -1.187 -1.252 -10.327 1.00 92.25 80 THR A CA 1
ATOM 634 C C . THR A 1 80 ? -0.999 0.171 -10.821 1.00 92.25 80 THR A C 1
ATOM 636 O O . THR A 1 80 ? -1.877 0.715 -11.493 1.00 92.25 80 THR A O 1
ATOM 639 N N . ILE A 1 81 ? 0.163 0.750 -10.524 1.00 90.31 81 ILE A N 1
ATOM 640 C CA . ILE A 1 81 ? 0.514 2.123 -10.885 1.00 90.31 81 ILE A CA 1
ATOM 641 C C . ILE A 1 81 ? 1.629 2.116 -11.920 1.00 90.31 81 ILE A C 1
ATOM 643 O O . ILE A 1 81 ? 2.704 1.562 -11.704 1.00 90.31 81 ILE A O 1
ATOM 647 N N . ALA A 1 82 ? 1.378 2.794 -13.032 1.00 87.12 82 ALA A N 1
ATOM 648 C CA . ALA A 1 82 ? 2.384 3.139 -14.024 1.00 87.12 82 ALA A CA 1
ATOM 649 C C . ALA A 1 82 ? 3.297 4.254 -13.481 1.00 87.12 82 ALA A C 1
ATOM 651 O O . ALA A 1 82 ? 2.853 5.398 -13.337 1.00 87.12 82 ALA A O 1
ATOM 652 N N . THR A 1 83 ? 4.559 3.937 -13.172 1.00 83.75 83 THR A N 1
ATOM 653 C CA . THR A 1 83 ? 5.570 4.905 -12.719 1.00 83.75 83 THR A CA 1
ATOM 654 C C . THR A 1 83 ? 6.714 5.032 -13.723 1.00 83.75 83 THR A C 1
ATOM 656 O O . THR A 1 83 ? 7.120 4.073 -14.369 1.00 83.75 83 THR A O 1
ATOM 659 N N . PHE A 1 84 ? 7.292 6.225 -13.836 1.00 81.00 84 PHE A N 1
ATOM 660 C CA . PHE A 1 84 ? 8.463 6.481 -14.683 1.00 81.00 84 PHE A CA 1
ATOM 661 C C . PHE A 1 84 ? 9.750 6.455 -13.846 1.00 81.00 84 PHE A C 1
ATOM 663 O O . PHE A 1 84 ? 10.489 7.432 -13.805 1.00 81.00 84 PHE A O 1
ATOM 670 N N . GLY A 1 85 ? 9.956 5.391 -13.061 1.00 75.94 85 GLY A N 1
ATOM 671 C CA . GLY A 1 85 ? 11.044 5.327 -12.068 1.00 75.94 85 GLY A CA 1
ATOM 672 C C . GLY A 1 85 ? 10.806 6.182 -10.813 1.00 75.94 85 GLY A C 1
ATOM 673 O O . GLY A 1 85 ? 11.699 6.351 -9.990 1.00 75.94 85 GLY A O 1
ATOM 674 N N . GLN A 1 86 ? 9.593 6.710 -10.653 1.00 82.44 86 GLN A N 1
ATOM 675 C CA . GLN A 1 86 ? 9.187 7.500 -9.493 1.00 82.44 86 GLN A CA 1
ATOM 676 C C . GLN A 1 86 ? 8.799 6.596 -8.317 1.00 82.44 86 GLN A C 1
ATOM 678 O O . GLN A 1 86 ? 8.320 5.469 -8.505 1.00 82.44 86 GLN A O 1
ATOM 683 N N . GLY A 1 87 ? 8.981 7.117 -7.103 1.00 87.50 87 GLY A N 1
ATOM 684 C CA . GLY A 1 87 ? 8.465 6.505 -5.885 1.00 87.50 87 GLY A CA 1
ATOM 685 C C . GLY A 1 87 ? 6.939 6.556 -5.812 1.00 87.50 87 GLY A C 1
ATOM 686 O O . GLY A 1 87 ? 6.284 7.357 -6.488 1.00 87.50 87 GLY A O 1
ATOM 687 N N . ILE A 1 88 ? 6.385 5.693 -4.970 1.00 90.88 88 ILE A N 1
ATOM 688 C CA . ILE A 1 88 ? 4.963 5.670 -4.626 1.00 90.88 88 ILE A CA 1
ATOM 689 C C . ILE A 1 88 ? 4.828 6.105 -3.174 1.00 90.88 88 ILE A C 1
ATOM 691 O O . ILE A 1 88 ? 5.602 5.678 -2.324 1.00 90.88 88 ILE A O 1
ATOM 695 N N . GLU A 1 89 ? 3.869 6.972 -2.907 1.00 92.44 89 GLU A N 1
ATOM 696 C CA . GLU A 1 89 ? 3.545 7.470 -1.581 1.00 92.44 89 GLU A CA 1
ATOM 697 C C . GLU A 1 89 ? 2.241 6.829 -1.110 1.00 92.44 89 GLU A C 1
ATOM 699 O O . GLU A 1 89 ? 1.272 6.726 -1.868 1.00 92.44 89 GLU A O 1
ATOM 704 N N . THR A 1 90 ? 2.228 6.405 0.148 1.00 92.81 90 THR A N 1
ATOM 705 C CA . THR A 1 90 ? 1.036 5.913 0.843 1.00 92.81 90 THR A CA 1
ATOM 706 C C . THR A 1 90 ? 0.841 6.689 2.134 1.00 92.81 90 THR A C 1
ATOM 708 O O . THR A 1 90 ? 1.819 6.942 2.833 1.00 92.81 90 THR A O 1
ATOM 711 N N . SER A 1 91 ? -0.403 7.043 2.453 1.00 94.31 91 SER A N 1
ATOM 712 C CA . SER A 1 91 ? -0.774 7.722 3.699 1.00 94.31 91 SER A CA 1
ATOM 713 C C . SER A 1 91 ? -1.810 6.921 4.466 1.00 94.31 91 SER A C 1
ATOM 715 O O . SER A 1 91 ? -2.841 6.539 3.905 1.00 94.31 91 SER A O 1
ATOM 717 N N . TYR A 1 92 ? -1.550 6.698 5.749 1.00 94.31 92 TYR A N 1
ATOM 718 C CA . TYR A 1 92 ? -2.411 5.942 6.652 1.00 94.31 92 TYR A CA 1
ATOM 719 C C . TYR A 1 92 ? -2.822 6.785 7.854 1.00 94.31 92 TYR A C 1
ATOM 721 O O . TYR A 1 92 ? -2.028 7.590 8.339 1.00 94.31 92 TYR A O 1
ATOM 729 N N . LYS A 1 93 ? -4.024 6.548 8.392 1.00 93.88 93 LYS A N 1
ATOM 730 C CA . LYS A 1 93 ? -4.367 7.043 9.735 1.00 93.88 93 LYS A CA 1
ATOM 731 C C . LYS A 1 93 ? -3.738 6.137 10.794 1.00 93.88 93 LYS A C 1
ATOM 733 O O . LYS A 1 93 ? -3.803 4.911 10.687 1.00 93.88 93 LYS A O 1
ATOM 738 N N . THR A 1 94 ? -3.155 6.750 11.816 1.00 93.69 94 THR A N 1
ATOM 739 C CA . THR A 1 94 ? -2.626 6.099 13.016 1.00 93.69 94 THR A CA 1
ATOM 740 C C . THR A 1 94 ? -3.438 6.499 14.241 1.00 93.69 94 THR A C 1
ATOM 742 O O . THR A 1 94 ? -4.186 7.475 14.212 1.00 93.69 94 THR A O 1
ATOM 745 N N . GLY A 1 95 ? -3.333 5.706 15.305 1.00 93.44 95 GLY A N 1
ATOM 746 C CA . GLY A 1 95 ? -4.159 5.829 16.508 1.00 93.44 95 GLY A CA 1
ATOM 747 C C . GLY A 1 95 ? -4.308 4.487 17.235 1.00 93.44 95 GLY A C 1
ATOM 748 O O . GLY A 1 95 ? -4.035 3.436 16.644 1.00 93.44 95 GLY A O 1
ATOM 749 N N . PRO A 1 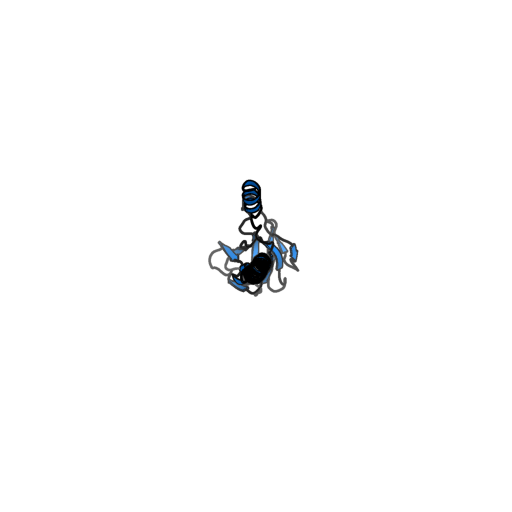96 ? -4.709 4.478 18.517 1.00 92.56 96 PRO A N 1
ATOM 750 C CA . PRO A 1 96 ? -4.775 3.260 19.332 1.00 92.56 96 PRO A CA 1
ATOM 751 C C . PRO A 1 96 ? -5.783 2.219 18.806 1.00 92.56 96 PRO A C 1
ATOM 753 O O . PRO A 1 96 ? -5.673 1.020 19.101 1.00 92.56 96 PRO A O 1
ATOM 756 N N . GLU A 1 97 ? -6.759 2.661 18.019 1.00 93.69 97 GLU A N 1
ATOM 757 C CA . GLU A 1 97 ? -7.804 1.861 17.392 1.00 93.69 97 GLU A CA 1
ATOM 758 C C . GLU A 1 97 ? -7.343 1.109 16.136 1.00 93.69 97 GLU A C 1
ATOM 760 O O . GLU A 1 97 ? -7.972 0.111 15.780 1.00 93.69 97 GLU A O 1
ATOM 765 N N . TYR A 1 98 ? -6.244 1.522 15.495 1.00 95.19 98 TYR A N 1
ATOM 766 C CA . TYR A 1 98 ? -5.798 0.931 14.231 1.00 95.19 98 TYR A CA 1
ATOM 767 C C . TYR A 1 98 ? -4.858 -0.263 14.419 1.00 95.19 98 TYR A C 1
ATOM 769 O O . TYR A 1 98 ? -4.220 -0.452 15.459 1.00 95.19 98 TYR A O 1
ATOM 777 N N . GLY A 1 99 ? -4.836 -1.129 13.407 1.00 94.50 99 GLY A N 1
ATOM 778 C CA . GLY A 1 99 ? -4.036 -2.350 13.376 1.00 94.50 99 GLY A CA 1
ATOM 779 C C . GLY A 1 99 ? -2.706 -2.195 12.649 1.00 94.50 99 GLY A C 1
ATOM 780 O O . GLY A 1 99 ? -2.177 -1.102 12.459 1.00 94.50 99 GLY A O 1
ATOM 781 N N . ARG A 1 100 ? -2.159 -3.324 12.209 1.00 95.00 100 ARG A N 1
ATOM 782 C CA . ARG A 1 100 ? -0.991 -3.362 11.329 1.00 95.00 100 ARG A CA 1
ATOM 783 C C . ARG A 1 100 ? -1.406 -3.655 9.896 1.00 95.00 100 ARG A C 1
ATOM 785 O O . ARG A 1 100 ? -2.314 -4.453 9.647 1.00 95.00 100 ARG A O 1
ATOM 792 N N . ALA A 1 101 ? -0.681 -3.064 8.958 1.00 95.19 101 ALA A N 1
ATOM 793 C CA . ALA A 1 101 ? -0.844 -3.304 7.533 1.00 95.19 101 ALA A CA 1
ATOM 794 C C . ALA A 1 101 ? 0.450 -3.877 6.952 1.00 95.19 101 ALA A C 1
ATOM 796 O O . ALA A 1 101 ? 1.531 -3.330 7.157 1.00 95.19 101 ALA A O 1
ATOM 797 N N . ARG A 1 102 ? 0.344 -4.973 6.203 1.00 95.19 102 ARG A N 1
ATOM 798 C CA . ARG A 1 102 ? 1.414 -5.451 5.328 1.00 95.19 102 ARG A CA 1
ATOM 799 C C . ARG A 1 102 ? 1.282 -4.749 3.989 1.00 95.19 102 ARG A C 1
ATOM 801 O O . ARG A 1 102 ? 0.258 -4.890 3.323 1.00 95.19 102 ARG A O 1
ATOM 808 N N . VAL A 1 103 ? 2.333 -4.059 3.583 1.00 94.62 103 VAL A N 1
ATOM 809 C CA . VAL A 1 103 ? 2.462 -3.424 2.277 1.00 94.62 103 VAL A CA 1
ATOM 810 C C . VAL A 1 103 ? 3.515 -4.184 1.492 1.00 94.62 103 VAL A C 1
ATOM 812 O O . VAL A 1 103 ? 4.675 -4.257 1.896 1.00 94.62 103 VAL A O 1
ATOM 815 N N . LYS A 1 104 ? 3.110 -4.768 0.372 1.00 93.00 104 LYS A N 1
ATOM 816 C CA . LYS A 1 104 ? 4.007 -5.427 -0.569 1.00 93.00 104 LYS A CA 1
ATOM 817 C C . LYS A 1 104 ? 4.051 -4.619 -1.851 1.00 93.00 104 LYS A C 1
ATOM 819 O O . LYS A 1 104 ? 3.003 -4.277 -2.392 1.00 93.00 104 LYS A O 1
ATOM 824 N N . ILE A 1 105 ? 5.249 -4.333 -2.334 1.00 89.50 105 ILE A N 1
ATOM 825 C CA . ILE A 1 105 ? 5.468 -3.692 -3.624 1.00 89.50 105 ILE A CA 1
ATOM 826 C C . ILE A 1 105 ? 6.591 -4.422 -4.340 1.00 89.50 105 ILE A C 1
ATOM 828 O O . ILE A 1 105 ? 7.706 -4.527 -3.833 1.00 89.50 105 ILE A O 1
ATOM 832 N N . ASP A 1 106 ? 6.291 -4.954 -5.519 1.00 84.31 106 ASP A N 1
ATOM 833 C CA . ASP A 1 106 ? 7.240 -5.751 -6.295 1.00 84.31 106 ASP A CA 1
ATOM 834 C C . ASP A 1 106 ? 7.837 -6.901 -5.434 1.00 84.31 106 ASP A C 1
ATOM 836 O O . ASP A 1 106 ? 7.097 -7.773 -4.968 1.00 84.31 106 ASP A O 1
ATOM 840 N N . ASN A 1 107 ? 9.152 -6.883 -5.167 1.00 81.25 107 ASN A N 1
ATOM 841 C CA . ASN A 1 107 ? 9.856 -7.855 -4.311 1.00 81.25 107 ASN A CA 1
ATOM 842 C C . ASN A 1 107 ? 10.125 -7.352 -2.880 1.00 81.25 107 ASN A C 1
ATOM 844 O O . ASN A 1 107 ? 10.825 -8.017 -2.117 1.00 81.25 107 ASN A O 1
ATOM 848 N N . GLN A 1 108 ? 9.608 -6.181 -2.514 1.00 85.19 108 GLN A N 1
ATOM 849 C CA . GLN A 1 108 ? 9.773 -5.587 -1.191 1.00 85.19 108 GLN A CA 1
ATOM 850 C C . GLN A 1 108 ? 8.504 -5.775 -0.362 1.00 85.19 108 GLN A C 1
ATOM 852 O O . GLN A 1 108 ? 7.385 -5.619 -0.854 1.00 85.19 108 GLN A O 1
ATOM 857 N N . GLU A 1 109 ? 8.684 -6.087 0.916 1.00 90.56 109 GLU A N 1
ATOM 858 C CA . GLU A 1 109 ? 7.604 -6.200 1.888 1.00 90.56 109 GLU A CA 1
ATOM 859 C C . GLU A 1 109 ? 7.934 -5.355 3.117 1.00 90.56 109 GLU A C 1
ATOM 861 O O . GLU A 1 109 ? 9.055 -5.366 3.622 1.00 90.56 109 GLU A O 1
ATOM 866 N N . MET A 1 110 ? 6.933 -4.623 3.588 1.00 91.38 110 MET A N 1
ATOM 867 C CA . MET A 1 110 ? 6.983 -3.765 4.760 1.00 91.38 110 MET A CA 1
ATOM 868 C C . MET A 1 110 ? 5.757 -4.047 5.625 1.00 91.38 110 MET A C 1
ATOM 870 O O . MET A 1 110 ? 4.648 -4.209 5.117 1.00 91.38 110 MET A O 1
ATOM 874 N N . ILE A 1 111 ? 5.942 -4.063 6.942 1.00 93.94 111 ILE A N 1
ATOM 875 C CA . ILE A 1 111 ? 4.838 -4.078 7.903 1.00 93.94 111 ILE A CA 1
ATOM 876 C C . ILE A 1 111 ? 4.800 -2.712 8.579 1.00 93.94 111 ILE A C 1
ATOM 878 O O . ILE A 1 111 ? 5.769 -2.315 9.221 1.00 93.94 111 ILE A O 1
ATOM 882 N N . ILE A 1 112 ? 3.678 -2.015 8.441 1.00 93.00 112 ILE A N 1
ATOM 883 C CA . ILE A 1 112 ? 3.431 -0.715 9.063 1.00 93.00 112 ILE A CA 1
ATOM 884 C C . ILE A 1 112 ? 2.579 -0.940 10.309 1.00 93.00 112 ILE A C 1
ATOM 886 O O . ILE A 1 112 ? 1.528 -1.588 10.242 1.00 93.00 112 ILE A O 1
ATOM 890 N N . ASN A 1 113 ? 3.031 -0.418 11.448 1.00 93.81 113 ASN A N 1
ATOM 891 C CA . ASN A 1 113 ? 2.273 -0.452 12.691 1.00 93.81 113 ASN A CA 1
ATOM 892 C C . ASN A 1 113 ? 1.544 0.876 12.910 1.00 93.81 113 ASN A C 1
ATOM 894 O O . ASN A 1 113 ? 2.164 1.859 13.302 1.00 93.81 113 ASN A O 1
ATOM 898 N N . LEU A 1 114 ? 0.227 0.877 12.696 1.00 94.62 114 LEU A N 1
ATOM 899 C CA . LEU A 1 114 ? -0.605 2.076 12.818 1.00 94.62 114 LEU A CA 1
ATOM 900 C C . LEU A 1 114 ? -1.130 2.285 14.245 1.00 94.62 114 LEU A C 1
ATOM 902 O O . LEU A 1 114 ? -1.710 3.329 14.540 1.00 94.62 114 LEU A O 1
ATOM 906 N N . SER A 1 115 ? -0.910 1.313 15.140 1.00 93.50 115 SER A N 1
ATOM 907 C CA . SER A 1 115 ? -1.310 1.387 16.546 1.00 93.50 115 SER A CA 1
ATOM 908 C C . SER A 1 115 ? -0.374 2.320 17.316 1.00 93.50 115 SER A C 1
ATOM 910 O O . SER A 1 115 ? 0.574 1.870 17.963 1.00 93.50 115 SER A O 1
ATOM 912 N N . GLN A 1 116 ? -0.648 3.620 17.255 1.00 90.50 116 GLN A N 1
ATOM 913 C CA . GLN A 1 116 ? 0.119 4.672 17.928 1.00 90.50 116 GLN A CA 1
ATOM 914 C C . GLN A 1 116 ? -0.711 5.338 19.033 1.00 90.50 116 GLN A C 1
ATOM 916 O O . GLN A 1 116 ? -1.931 5.394 18.919 1.00 90.50 116 GLN A O 1
ATOM 921 N N . PRO A 1 117 ? -0.091 5.850 20.113 1.00 88.38 117 PRO A N 1
ATOM 922 C CA . PRO A 1 117 ? -0.827 6.484 21.212 1.00 88.38 117 PRO A CA 1
ATOM 923 C C . PRO A 1 117 ? -1.505 7.803 20.810 1.00 88.38 117 PRO A C 1
ATOM 925 O O . PRO A 1 117 ? -2.492 8.194 21.423 1.00 88.38 117 PRO A O 1
ATOM 928 N N . LEU A 1 118 ? -0.978 8.486 19.793 1.00 88.94 118 LEU A N 1
ATOM 929 C CA . LEU A 1 118 ? -1.504 9.740 19.260 1.00 88.94 118 LEU A CA 1
ATOM 930 C C . LEU A 1 118 ? -2.002 9.508 17.839 1.00 88.94 118 LEU A C 1
ATOM 932 O O . LEU A 1 118 ? -1.293 8.907 17.033 1.00 88.94 118 LEU A O 1
ATOM 936 N N . ALA A 1 119 ? -3.199 10.013 17.543 1.00 88.75 119 ALA A N 1
ATOM 937 C CA . ALA A 1 119 ? -3.744 9.951 16.200 1.00 88.75 119 ALA A CA 1
ATOM 938 C C . ALA A 1 119 ? -2.996 10.917 15.273 1.00 88.75 119 ALA A C 1
ATOM 940 O O . ALA A 1 119 ? -2.921 12.119 15.546 1.00 88.75 119 ALA A O 1
ATOM 941 N N . LYS A 1 120 ? -2.429 10.390 14.188 1.00 91.69 120 LYS A N 1
ATOM 942 C CA . LYS A 1 120 ? -1.695 11.158 13.176 1.00 91.69 120 LYS A CA 1
ATOM 943 C C . LYS A 1 120 ? -1.887 10.516 11.801 1.00 91.69 120 LYS A C 1
ATOM 945 O O . LYS A 1 120 ? -2.444 9.433 11.667 1.00 91.69 120 LYS A O 1
ATOM 950 N N . GLU A 1 121 ? -1.417 11.193 10.768 1.00 89.62 121 GLU A N 1
ATOM 951 C CA . GLU A 1 121 ? -1.137 10.573 9.481 1.00 89.62 121 GLU A CA 1
ATOM 952 C C . GLU A 1 121 ? 0.307 10.063 9.431 1.00 89.62 121 GLU A C 1
ATOM 954 O O . GLU A 1 121 ? 1.249 10.772 9.810 1.00 89.62 121 GLU A O 1
ATOM 959 N N . GLU A 1 122 ? 0.474 8.835 8.947 1.00 89.62 122 GLU A N 1
ATOM 960 C CA . GLU A 1 122 ? 1.773 8.226 8.683 1.00 89.62 122 GLU A CA 1
ATOM 961 C C . GLU A 1 122 ? 1.972 8.030 7.184 1.00 89.62 122 GLU A C 1
ATOM 963 O O . GLU A 1 122 ? 1.157 7.403 6.505 1.00 89.62 122 GLU A O 1
ATOM 968 N N . LEU A 1 123 ? 3.072 8.591 6.682 1.00 88.62 123 LEU A N 1
ATOM 969 C CA . LEU A 1 123 ? 3.462 8.533 5.281 1.00 88.62 123 LEU A CA 1
ATOM 970 C C . LEU A 1 123 ? 4.541 7.475 5.093 1.00 88.62 123 LEU A C 1
ATOM 972 O O . LEU A 1 123 ? 5.562 7.495 5.782 1.00 88.62 123 LEU A O 1
ATOM 976 N N . ALA A 1 124 ? 4.347 6.593 4.120 1.00 87.38 124 ALA A N 1
ATOM 977 C CA . ALA A 1 124 ? 5.355 5.632 3.708 1.00 87.38 124 ALA A CA 1
ATOM 978 C C . ALA A 1 124 ? 5.689 5.808 2.223 1.00 87.38 124 ALA A C 1
ATOM 980 O O . ALA A 1 124 ? 4.808 5.780 1.357 1.00 87.38 124 ALA A O 1
ATOM 981 N N . TYR A 1 125 ? 6.986 5.972 1.948 1.00 87.38 125 TYR A N 1
ATOM 982 C CA . TYR A 1 125 ? 7.544 6.149 0.610 1.00 87.38 125 TYR A CA 1
ATOM 983 C C . TYR A 1 125 ? 8.158 4.842 0.114 1.00 87.38 125 TYR A C 1
ATOM 985 O O . TYR A 1 125 ? 9.040 4.263 0.747 1.00 87.38 125 TYR A O 1
ATOM 993 N N . LEU A 1 126 ? 7.711 4.402 -1.055 1.00 87.12 126 LEU A N 1
ATOM 994 C CA . LEU A 1 126 ? 8.088 3.147 -1.689 1.00 87.12 126 LEU A CA 1
ATOM 995 C C . LEU A 1 126 ? 8.861 3.426 -2.979 1.00 87.12 126 LEU A C 1
ATOM 997 O O . LEU A 1 126 ? 8.301 3.508 -4.081 1.00 87.12 126 LEU A O 1
ATOM 1001 N N . TRP A 1 127 ? 10.174 3.584 -2.847 1.00 83.88 127 TRP A N 1
ATOM 1002 C CA . TRP A 1 127 ? 11.064 3.794 -3.987 1.00 83.88 127 TRP A CA 1
ATOM 1003 C C . TRP A 1 127 ? 11.249 2.507 -4.808 1.00 83.88 127 TRP A C 1
ATOM 1005 O O . TRP A 1 127 ? 11.116 1.402 -4.278 1.00 83.88 127 TRP A O 1
ATOM 1015 N N . PRO A 1 128 ? 11.497 2.608 -6.123 1.00 78.25 128 PRO A N 1
ATOM 1016 C CA . PRO A 1 128 ? 11.856 1.445 -6.923 1.00 78.25 128 PRO A CA 1
ATOM 1017 C C . PRO A 1 128 ? 13.217 0.897 -6.484 1.00 78.25 128 PRO A C 1
ATOM 1019 O O . PRO A 1 128 ? 14.143 1.657 -6.206 1.00 78.25 128 PRO A O 1
ATOM 1022 N N . SER A 1 129 ? 13.352 -0.430 -6.438 1.00 74.00 129 SER A N 1
ATOM 1023 C CA . SER A 1 129 ? 14.649 -1.059 -6.170 1.00 74.00 129 SER A CA 1
ATOM 1024 C C . SER A 1 129 ? 15.646 -0.746 -7.299 1.00 74.00 129 SER A C 1
ATOM 1026 O O . SER A 1 129 ? 15.222 -0.729 -8.462 1.00 74.00 129 SER A O 1
ATOM 1028 N N . PRO A 1 130 ? 16.955 -0.610 -7.010 1.00 68.50 130 PRO A N 1
ATOM 1029 C CA . PRO A 1 130 ? 17.979 -0.347 -8.026 1.00 68.50 130 PRO A CA 1
ATOM 1030 C C . PRO A 1 130 ? 17.938 -1.319 -9.214 1.00 68.50 130 PRO A C 1
ATOM 1032 O O . PRO A 1 130 ? 18.026 -0.889 -10.361 1.00 68.50 130 PRO A O 1
ATOM 1035 N N . ASP A 1 131 ? 17.697 -2.609 -8.966 1.00 65.75 131 ASP A N 1
ATOM 1036 C CA . ASP A 1 131 ? 17.659 -3.638 -10.015 1.00 65.75 131 ASP A CA 1
ATOM 1037 C C . ASP A 1 131 ? 16.581 -3.360 -11.075 1.00 65.75 131 ASP A C 1
ATOM 1039 O O . ASP A 1 131 ? 16.828 -3.479 -12.276 1.00 65.75 131 ASP A O 1
ATOM 1043 N N . MET A 1 132 ? 15.398 -2.897 -10.660 1.00 64.56 132 MET A N 1
ATOM 1044 C CA . MET A 1 132 ? 14.314 -2.527 -11.580 1.00 64.56 132 MET A CA 1
ATOM 1045 C C . MET A 1 132 ? 14.673 -1.332 -12.466 1.00 64.56 132 MET A C 1
ATOM 1047 O O . MET A 1 132 ? 14.248 -1.281 -13.622 1.00 64.56 132 MET A O 1
ATOM 1051 N N . LEU A 1 133 ? 15.463 -0.387 -11.946 1.00 61.72 133 LEU A N 1
ATOM 1052 C CA . LEU A 1 133 ? 15.968 0.730 -12.740 1.00 61.72 133 LEU A CA 1
ATOM 1053 C C . LEU A 1 133 ? 17.007 0.228 -13.753 1.00 61.72 133 LEU A C 1
ATOM 1055 O O . LEU A 1 133 ? 16.968 0.625 -14.912 1.00 61.72 133 LEU A O 1
ATOM 1059 N N . ILE A 1 134 ? 17.882 -0.701 -13.369 1.00 55.03 134 ILE A N 1
ATOM 1060 C CA . ILE A 1 134 ? 19.010 -1.157 -14.199 1.00 55.03 134 ILE A CA 1
ATOM 1061 C C . ILE A 1 134 ? 18.566 -2.086 -15.346 1.00 55.03 134 ILE A C 1
ATOM 1063 O O . ILE A 1 134 ? 19.012 -1.917 -16.487 1.00 55.03 134 ILE A O 1
ATOM 1067 N N . PHE A 1 135 ? 17.664 -3.043 -15.097 1.00 52.03 135 PHE A N 1
ATOM 1068 C CA . PHE A 1 135 ? 17.313 -4.078 -16.087 1.00 52.03 135 PHE A CA 1
ATOM 1069 C C . PHE A 1 135 ? 16.667 -3.528 -17.365 1.00 52.03 135 PHE A C 1
ATOM 1071 O O . PHE A 1 135 ? 16.859 -4.093 -18.446 1.00 52.03 135 PHE A O 1
ATOM 1078 N N . LYS A 1 136 ? 15.942 -2.407 -17.280 1.00 52.28 136 LYS A N 1
ATOM 1079 C CA . LYS A 1 136 ? 15.276 -1.819 -18.451 1.00 52.28 136 LYS A CA 1
ATOM 1080 C C . LYS A 1 136 ? 16.220 -0.970 -19.314 1.00 52.28 136 LYS A C 1
ATOM 1082 O O . LYS A 1 136 ? 16.058 -0.939 -20.531 1.00 52.28 136 LYS A O 1
ATOM 1087 N N . HIS A 1 137 ? 17.267 -0.397 -18.717 1.00 48.84 137 HIS A N 1
ATOM 1088 C CA . HIS A 1 137 ? 18.311 0.349 -19.435 1.00 48.84 137 HIS A CA 1
ATOM 1089 C C . HIS A 1 137 ? 19.346 -0.584 -20.091 1.00 48.84 137 HIS A C 1
ATOM 1091 O O . HIS A 1 137 ? 19.855 -0.288 -21.173 1.00 48.84 137 HIS A O 1
ATOM 1097 N N . TYR A 1 138 ? 19.592 -1.769 -19.514 1.00 49.22 138 TYR A N 1
ATOM 1098 C CA . TYR A 1 138 ? 20.549 -2.740 -20.064 1.00 49.22 138 TYR A CA 1
ATOM 1099 C C . TYR A 1 138 ? 20.153 -3.266 -21.459 1.00 49.22 138 TYR A C 1
ATOM 1101 O O . TYR A 1 138 ? 21.011 -3.633 -22.263 1.00 49.22 138 TYR A O 1
ATOM 1109 N N . SER A 1 139 ? 18.854 -3.297 -21.777 1.00 51.59 139 SER A N 1
ATOM 1110 C CA . SER A 1 139 ? 18.359 -3.711 -23.098 1.00 51.59 139 SER A CA 1
ATOM 1111 C C . SER A 1 139 ? 18.571 -2.639 -24.173 1.00 51.59 139 SER A C 1
ATOM 1113 O O . SER A 1 139 ? 18.920 -2.977 -25.304 1.00 51.59 139 SER A O 1
ATOM 1115 N N . ALA A 1 140 ? 18.399 -1.358 -23.831 1.00 52.91 140 ALA A N 1
ATOM 1116 C CA . ALA A 1 140 ? 18.540 -0.244 -24.772 1.00 52.91 140 ALA A CA 1
ATOM 1117 C C . ALA A 1 140 ? 20.008 -0.014 -25.184 1.00 52.91 140 ALA A C 1
ATOM 1119 O O . ALA A 1 140 ? 20.299 0.277 -26.343 1.00 52.91 140 ALA A O 1
ATOM 1120 N N . TRP A 1 141 ? 20.953 -0.260 -24.272 1.00 49.84 141 TRP A N 1
ATOM 1121 C CA . TRP A 1 141 ? 22.388 -0.059 -24.513 1.00 49.84 141 TRP A CA 1
ATOM 1122 C C . TRP A 1 141 ? 23.081 -1.157 -25.340 1.00 49.84 141 TRP A C 1
ATOM 1124 O O . TRP A 1 141 ? 24.180 -0.943 -25.854 1.00 49.84 141 TRP A O 1
ATOM 1134 N N . LYS A 1 142 ? 22.465 -2.331 -25.541 1.00 54.62 142 LYS A N 1
ATOM 1135 C CA . LYS A 1 142 ? 23.084 -3.412 -26.341 1.00 54.62 142 LYS A CA 1
ATOM 1136 C C . LYS A 1 142 ? 23.174 -3.090 -27.831 1.00 54.62 142 LYS A C 1
ATOM 1138 O O . LYS A 1 142 ? 24.056 -3.611 -28.512 1.00 54.62 142 LYS A O 1
ATOM 1143 N N . TRP A 1 143 ? 22.261 -2.277 -28.353 1.00 53.41 143 TRP A N 1
ATOM 1144 C CA . TRP A 1 143 ? 22.200 -1.962 -29.779 1.00 53.41 143 TRP A CA 1
ATOM 1145 C C . TRP A 1 143 ? 23.346 -1.041 -30.252 1.00 53.41 143 TRP A C 1
ATOM 1147 O O . TRP A 1 143 ? 24.042 -1.430 -31.195 1.00 53.41 143 TRP A O 1
ATOM 1157 N N . PRO A 1 144 ? 23.657 0.088 -29.577 1.00 65.62 144 PRO A N 1
ATOM 1158 C CA . PRO A 1 144 ? 24.801 0.925 -29.953 1.00 65.62 144 PRO A CA 1
ATOM 1159 C C . PRO A 1 144 ? 26.157 0.233 -29.739 1.00 65.62 144 PRO A C 1
ATOM 1161 O O . PRO A 1 144 ? 27.053 0.373 -30.572 1.00 65.62 144 PRO A O 1
ATOM 1164 N N . VAL A 1 145 ? 26.307 -0.584 -28.687 1.00 66.88 145 VAL A N 1
ATOM 1165 C CA . VAL A 1 145 ? 27.551 -1.344 -28.446 1.00 66.88 145 VAL A CA 1
ATOM 1166 C C . VAL A 1 145 ? 27.790 -2.385 -29.544 1.00 66.88 145 VAL A C 1
ATOM 1168 O O . VAL A 1 145 ? 28.909 -2.514 -30.041 1.00 66.88 145 VAL A O 1
ATOM 1171 N N . LYS A 1 146 ? 26.744 -3.095 -29.990 1.00 67.00 146 LYS A N 1
ATOM 1172 C CA . LYS A 1 146 ? 26.861 -4.024 -31.127 1.00 67.00 146 LYS A CA 1
ATOM 1173 C C . LYS A 1 146 ? 27.269 -3.298 -32.410 1.00 67.00 146 LYS A C 1
ATOM 1175 O O . LYS A 1 146 ? 28.135 -3.798 -33.121 1.00 67.00 146 LYS A O 1
ATOM 1180 N N . LEU A 1 147 ? 26.694 -2.126 -32.688 1.00 75.44 147 LEU A N 1
ATOM 1181 C CA . LEU A 1 147 ? 27.059 -1.305 -33.848 1.00 75.44 147 LEU A CA 1
ATOM 1182 C C . LEU A 1 147 ? 28.536 -0.895 -33.826 1.00 75.44 147 LEU A C 1
ATOM 1184 O O . LEU A 1 147 ? 29.215 -1.060 -34.836 1.00 75.44 147 LEU A O 1
ATOM 1188 N N . LEU A 1 148 ? 29.059 -0.445 -32.681 1.00 77.19 148 LEU A N 1
ATOM 1189 C CA . LEU A 1 148 ? 30.484 -0.112 -32.533 1.00 77.19 148 LEU A CA 1
ATOM 1190 C C . LEU A 1 148 ? 31.402 -1.311 -32.805 1.00 77.19 148 LEU A C 1
ATOM 1192 O O . LEU A 1 148 ? 32.428 -1.163 -33.474 1.00 77.19 148 LEU A O 1
ATOM 1196 N N . ILE A 1 149 ? 31.022 -2.504 -32.339 1.00 76.50 149 ILE A N 1
ATOM 1197 C CA . ILE A 1 149 ? 31.771 -3.741 -32.603 1.00 76.50 149 ILE A CA 1
ATOM 1198 C C . ILE A 1 149 ? 31.749 -4.070 -34.103 1.00 76.50 149 ILE A C 1
ATOM 1200 O O . ILE A 1 149 ? 32.804 -4.326 -34.682 1.00 76.50 149 ILE A O 1
ATOM 1204 N N . TYR A 1 150 ? 30.584 -4.000 -34.759 1.00 78.19 150 TYR A N 1
ATOM 1205 C CA . TYR A 1 150 ? 30.479 -4.233 -36.204 1.00 78.19 150 TYR A CA 1
ATOM 1206 C C . TYR A 1 150 ? 31.300 -3.226 -37.017 1.00 78.19 150 TYR A C 1
ATOM 1208 O O . TYR A 1 150 ? 32.044 -3.637 -37.907 1.00 78.19 150 TYR A O 1
ATOM 1216 N N . PHE A 1 151 ? 31.236 -1.932 -36.690 1.00 80.81 151 PHE A N 1
ATOM 1217 C CA . PHE A 1 151 ? 32.055 -0.910 -37.349 1.00 80.81 151 PHE A CA 1
ATOM 1218 C C . PHE A 1 151 ? 33.553 -1.163 -37.164 1.00 80.81 151 PHE A C 1
ATOM 1220 O O . PHE A 1 151 ? 34.312 -1.038 -38.123 1.00 80.81 151 PHE A O 1
ATOM 1227 N N . SER A 1 152 ? 33.974 -1.577 -35.968 1.00 75.88 152 SER A N 1
ATOM 1228 C CA . SER A 1 152 ? 35.380 -1.893 -35.684 1.00 75.88 152 SER A CA 1
ATOM 1229 C C . SER A 1 152 ? 35.870 -3.093 -36.497 1.00 75.88 152 SER A C 1
ATOM 1231 O O . SER A 1 152 ? 36.961 -3.046 -37.065 1.00 75.88 152 SER A O 1
ATOM 1233 N N . ILE A 1 153 ? 35.051 -4.144 -36.617 1.00 83.25 153 ILE A N 1
ATOM 1234 C CA . ILE A 1 153 ? 35.365 -5.327 -37.433 1.00 83.25 153 ILE A CA 1
ATOM 1235 C C . ILE A 1 153 ? 35.444 -4.957 -38.919 1.00 83.25 153 ILE A C 1
ATOM 1237 O O . ILE A 1 153 ? 36.403 -5.332 -39.593 1.00 83.25 153 ILE A O 1
ATOM 1241 N N . ILE A 1 154 ? 34.486 -4.178 -39.430 1.00 82.31 154 ILE A N 1
ATOM 1242 C CA . ILE A 1 154 ? 34.486 -3.714 -40.826 1.00 82.31 154 ILE A CA 1
ATOM 1243 C C . ILE A 1 154 ? 35.724 -2.855 -41.109 1.00 82.31 154 ILE A C 1
ATOM 1245 O O . ILE A 1 154 ? 36.388 -3.052 -42.126 1.00 82.31 154 ILE A O 1
ATOM 1249 N N . PHE A 1 155 ? 36.076 -1.944 -40.200 1.00 82.12 155 PHE A N 1
ATOM 1250 C CA . PHE A 1 155 ? 37.263 -1.101 -40.326 1.00 82.12 155 PHE A CA 1
ATOM 1251 C C . PHE A 1 155 ? 38.560 -1.926 -40.339 1.00 82.12 155 PHE A C 1
ATOM 1253 O O . PHE A 1 155 ? 39.416 -1.713 -41.198 1.00 82.12 155 PHE A O 1
ATOM 1260 N N . LEU A 1 156 ? 38.678 -2.926 -39.459 1.00 81.12 156 LEU A N 1
ATOM 1261 C CA . LEU A 1 156 ? 39.797 -3.877 -39.449 1.00 81.12 156 LEU A CA 1
ATOM 1262 C C . LEU A 1 156 ? 39.887 -4.687 -40.751 1.00 81.12 156 LE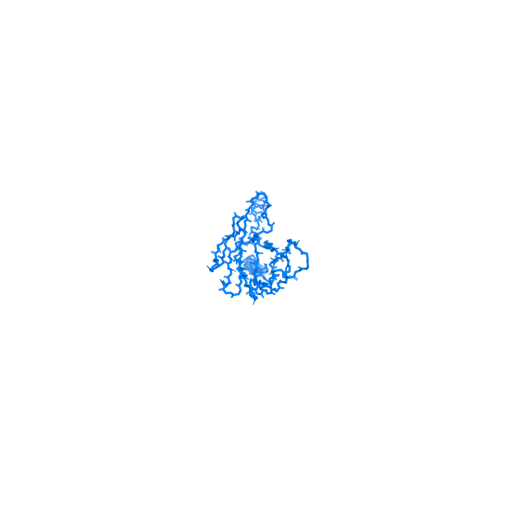U A C 1
ATOM 1264 O O . LEU A 1 156 ? 40.979 -4.839 -41.302 1.00 81.12 156 LEU A O 1
ATOM 1268 N N . CYS A 1 157 ? 38.758 -5.163 -41.283 1.00 79.44 157 CYS A N 1
ATOM 1269 C CA . CYS A 1 157 ? 38.722 -5.851 -42.574 1.00 79.44 157 CYS A CA 1
ATOM 1270 C C . CYS A 1 157 ? 39.172 -4.934 -43.720 1.00 79.44 157 CYS A C 1
ATOM 1272 O O . CYS A 1 157 ? 39.992 -5.345 -44.542 1.00 79.44 157 CYS A O 1
ATOM 1274 N N . LEU A 1 158 ? 38.689 -3.689 -43.764 1.00 77.25 158 LEU A N 1
ATOM 1275 C CA . LEU A 1 158 ? 39.086 -2.715 -44.784 1.00 77.25 158 LEU A CA 1
ATOM 1276 C C . LEU A 1 158 ? 40.585 -2.400 -44.716 1.00 77.25 158 LEU A C 1
ATOM 1278 O O . LEU A 1 158 ? 41.248 -2.426 -45.752 1.00 77.25 158 LEU A O 1
ATOM 1282 N N . LEU A 1 159 ? 41.139 -2.188 -43.517 1.00 77.12 159 LEU A N 1
ATOM 1283 C CA . LEU A 1 159 ? 42.580 -1.991 -43.316 1.00 77.12 159 LEU A CA 1
ATOM 1284 C C . LEU A 1 159 ? 43.411 -3.197 -43.774 1.00 77.12 159 LEU A C 1
ATOM 1286 O O . LEU A 1 159 ? 44.493 -3.040 -44.343 1.00 77.12 159 LEU A O 1
ATOM 1290 N N . TRP A 1 160 ? 42.919 -4.415 -43.554 1.00 72.31 160 TRP A N 1
ATOM 1291 C CA . TRP A 1 160 ? 43.598 -5.620 -44.022 1.00 72.31 160 TRP A CA 1
ATOM 1292 C C . TRP A 1 160 ? 43.578 -5.744 -45.554 1.00 72.31 160 TRP A C 1
ATOM 1294 O O . TRP A 1 160 ? 44.600 -6.073 -46.163 1.00 72.31 160 TRP A O 1
ATOM 1304 N N . PHE A 1 161 ? 42.451 -5.423 -46.197 1.00 67.81 161 PHE A N 1
ATOM 1305 C CA . PHE A 1 161 ? 42.336 -5.420 -47.659 1.00 67.81 161 PHE A CA 1
ATOM 1306 C C . PHE A 1 161 ? 43.197 -4.336 -48.322 1.00 67.81 161 PHE A C 1
ATOM 1308 O O . PHE A 1 161 ? 43.849 -4.614 -49.334 1.00 67.81 161 PHE A O 1
ATOM 1315 N N . THR A 1 162 ? 43.253 -3.123 -47.765 1.00 70.25 162 THR A N 1
ATOM 1316 C CA . THR A 1 162 ? 44.115 -2.051 -48.292 1.00 70.25 162 THR A CA 1
ATOM 1317 C C . THR A 1 162 ? 45.594 -2.380 -48.107 1.00 70.25 162 THR A C 1
ATOM 1319 O O . THR A 1 162 ? 46.375 -2.187 -49.040 1.00 70.25 162 THR A O 1
ATOM 1322 N N . ARG A 1 163 ? 45.978 -2.986 -46.974 1.00 60.44 163 ARG A N 1
ATOM 1323 C CA . ARG A 1 163 ? 47.340 -3.499 -46.762 1.00 60.44 163 ARG A CA 1
ATOM 1324 C C . ARG A 1 163 ? 47.711 -4.583 -47.778 1.00 60.44 163 ARG A C 1
ATOM 1326 O O . ARG A 1 163 ? 48.813 -4.547 -48.317 1.00 60.44 163 ARG A O 1
ATOM 1333 N N . LYS A 1 164 ? 46.804 -5.518 -48.092 1.00 58.59 164 LYS A N 1
ATOM 1334 C CA . LYS A 1 164 ? 47.049 -6.537 -49.131 1.00 58.59 164 LYS A CA 1
ATOM 1335 C C . LYS A 1 164 ? 47.228 -5.935 -50.525 1.00 58.59 164 LYS A C 1
ATOM 1337 O O . LYS A 1 164 ? 48.123 -6.377 -51.243 1.00 58.59 164 LYS A O 1
ATOM 1342 N N . ARG A 1 165 ? 46.429 -4.924 -50.890 1.00 55.47 165 ARG A N 1
ATOM 1343 C CA . ARG A 1 165 ? 46.576 -4.204 -52.170 1.00 55.47 165 ARG A CA 1
ATOM 1344 C C . ARG A 1 165 ? 47.891 -3.427 -52.257 1.00 55.47 165 ARG A C 1
ATOM 1346 O O . ARG A 1 165 ? 48.548 -3.493 -53.286 1.00 55.47 165 ARG A O 1
ATOM 1353 N N . ALA A 1 166 ? 48.314 -2.770 -51.176 1.00 55.19 166 ALA A N 1
ATOM 1354 C CA . ALA A 1 166 ? 49.582 -2.036 -51.137 1.00 55.19 166 ALA A CA 1
ATOM 1355 C C . ALA A 1 166 ? 50.813 -2.949 -51.315 1.00 55.19 166 ALA A C 1
ATOM 1357 O O . ALA A 1 166 ? 51.786 -2.565 -51.957 1.00 55.19 166 ALA A O 1
ATOM 1358 N N . VAL A 1 167 ? 50.763 -4.180 -50.792 1.00 54.03 167 VAL A N 1
ATOM 1359 C CA . VAL A 1 167 ? 51.839 -5.173 -50.973 1.00 54.03 167 VAL A CA 1
ATOM 1360 C C . VAL A 1 167 ? 51.854 -5.751 -52.395 1.00 54.03 167 VAL A C 1
ATOM 1362 O O . VAL A 1 167 ? 52.917 -6.103 -52.895 1.00 54.03 167 VAL A O 1
ATOM 1365 N N . THR A 1 168 ? 50.710 -5.811 -53.085 1.00 50.09 168 THR A N 1
ATOM 1366 C CA . THR A 1 168 ? 50.652 -6.293 -54.479 1.00 50.09 168 THR A CA 1
ATOM 1367 C C . THR A 1 168 ? 51.081 -5.235 -55.495 1.00 50.09 168 THR A C 1
ATOM 1369 O O . THR A 1 168 ? 51.656 -5.598 -56.516 1.00 50.09 168 THR A O 1
ATOM 1372 N N . THR A 1 169 ? 50.882 -3.941 -55.228 1.00 50.31 169 THR A N 1
ATOM 1373 C CA . THR A 1 169 ? 51.345 -2.862 -56.122 1.00 50.31 169 THR A CA 1
ATOM 1374 C C . THR A 1 169 ? 52.845 -2.568 -56.015 1.00 50.31 169 THR A C 1
ATOM 1376 O O . THR A 1 169 ? 53.439 -2.135 -56.995 1.00 50.31 169 THR A O 1
ATOM 1379 N N . LEU A 1 170 ? 53.486 -2.855 -54.877 1.00 47.06 170 LEU A N 1
ATOM 1380 C CA . LEU A 1 170 ? 54.947 -2.746 -54.702 1.00 47.06 170 LEU A CA 1
ATOM 1381 C C . LEU A 1 170 ? 55.735 -3.975 -55.202 1.00 47.06 170 LEU A C 1
ATOM 1383 O O . LEU A 1 170 ? 56.961 -3.950 -55.217 1.00 47.06 170 LEU A O 1
ATOM 1387 N N . GLY A 1 171 ? 55.050 -5.042 -55.630 1.00 45.19 171 GLY A N 1
ATOM 1388 C CA . GLY A 1 171 ? 55.671 -6.242 -56.206 1.00 45.19 171 GLY A CA 1
ATOM 1389 C C . GLY A 1 171 ? 55.985 -6.159 -57.707 1.00 45.19 171 GLY A C 1
ATOM 1390 O O . GLY A 1 171 ? 56.616 -7.070 -58.229 1.00 45.19 171 GLY A O 1
ATOM 1391 N N . TYR A 1 172 ? 55.575 -5.087 -58.398 1.00 45.88 172 TYR A N 1
ATOM 1392 C CA . TYR A 1 172 ? 55.751 -4.911 -59.852 1.00 45.88 172 TYR A CA 1
ATOM 1393 C C . TYR A 1 172 ? 56.717 -3.775 -60.229 1.00 45.88 172 TYR A C 1
ATOM 1395 O O . TYR A 1 172 ? 56.651 -3.233 -61.327 1.00 45.88 172 TYR A O 1
ATOM 1403 N N . THR A 1 173 ? 57.641 -3.415 -59.340 1.00 46.03 173 THR A N 1
ATOM 1404 C CA . THR A 1 173 ? 58.755 -2.494 -59.636 1.00 46.03 173 THR A CA 1
ATOM 1405 C C . THR A 1 173 ? 60.096 -3.133 -59.290 1.00 46.03 173 THR A C 1
ATOM 1407 O O . THR A 1 173 ? 60.929 -2.565 -58.591 1.00 46.03 173 THR A O 1
ATOM 1410 N N . LYS A 1 174 ? 60.310 -4.352 -59.785 1.00 44.62 174 LYS A N 1
ATOM 1411 C CA . LYS A 1 174 ? 61.645 -4.891 -60.063 1.00 44.62 174 LYS A CA 1
ATOM 1412 C C . LYS A 1 174 ? 61.561 -5.781 -61.296 1.00 44.62 174 LYS A C 1
ATOM 1414 O O . LYS A 1 174 ? 61.301 -6.972 -61.165 1.00 44.62 174 LYS A O 1
ATOM 1419 N N . LEU A 1 175 ? 61.758 -5.170 -62.457 1.00 39.56 175 LEU A N 1
ATOM 1420 C CA . LEU A 1 175 ? 62.380 -5.736 -63.652 1.00 39.56 175 LEU A CA 1
ATOM 1421 C C . LEU A 1 175 ? 62.891 -4.560 -64.483 1.00 39.56 175 LEU A C 1
ATOM 1423 O O . LEU A 1 175 ? 62.093 -3.620 -64.689 1.00 39.56 175 LEU A O 1
#

pLDDT: mean 78.36, std 17.85, range [34.72, 96.0]

Radius of gyration: 28.7 Å; chains: 1; bounding box: 80×30×85 Å

Foldseek 3Di:
DVVVVVVVVVVPPPQLDWDWKKKKKAADAQFKKKWQAKFFPPDDCVVVHRYAADKDQQQWDADPSRITMDHNVSGMIMGIHTDSQTKMKIKIWAEQRGAWMWMDMDPDIDIDGRRDHDIDIDMDIGGDDPVVSPPVVVVVVVVVVVVVVVVVVVVVVVVVVVVVVVVVVVVPPDD